Protein AF-A0AAP0C2V9-F1 (afdb_monomer_lite)

Secondary structure (DSSP, 8-state):
-----S-----HHHHHHHHHHHHHTT-HHHHHHHHHHHHHTTPPPPHHHHHHHHHHHHHTT-HHHHHHHHHHHHTT-

InterPro domains:
  IPR002885 Pentatricopeptide repeat [PF01535] (23-43)
  IPR002885 Pentatricopeptide repeat [PF01535] (50-77)
  IPR011990 Tetratricopeptide-like helical domain superfamily [G3DSA:1.25.40.10] (1-77)

Foldseek 3Di:
DDDDDDPDPQALVNLQVVLVVCLVVVVLVVNVVSVVVCLVVVRDHDPVSLVSNLVVCVVVVVVVSNVSSVCSVVVVD

Structure (mmCIF, N/CA/C/O backbone):
data_AF-A0AAP0C2V9-F1
#
_entry.id   AF-A0AAP0C2V9-F1
#
loop_
_atom_site.group_PDB
_atom_site.id
_atom_site.type_symbol
_atom_site.label_atom_id
_atom_site.label_alt_id
_atom_site.label_comp_id
_atom_site.label_asym_id
_atom_site.label_entity_id
_atom_site.label_seq_id
_atom_site.pdbx_PDB_ins_code
_atom_site.Cartn_x
_atom_site.Cartn_y
_atom_site.Cartn_z
_atom_site.occupancy
_atom_site.B_iso_or_equiv
_atom_site.auth_seq_id
_atom_site.auth_comp_id
_atom_site.auth_asym_id
_atom_site.auth_atom_id
_atom_site.pdbx_PDB_model_num
ATOM 1 N N . MET A 1 1 ? 13.310 16.195 0.554 1.00 40.56 1 MET A N 1
ATOM 2 C CA . MET A 1 1 ? 13.584 15.054 -0.344 1.00 40.56 1 MET A CA 1
ATOM 3 C C . MET A 1 1 ? 12.879 15.357 -1.646 1.00 40.56 1 MET A C 1
ATOM 5 O O . MET A 1 1 ? 11.710 15.037 -1.808 1.00 40.56 1 MET A O 1
ATOM 9 N N . ASP A 1 2 ? 13.581 16.079 -2.509 1.00 40.34 2 ASP A N 1
ATOM 10 C CA . ASP A 1 2 ? 13.153 16.445 -3.851 1.00 40.34 2 ASP A CA 1
ATOM 11 C C . ASP A 1 2 ? 13.125 15.198 -4.735 1.00 40.34 2 ASP A C 1
ATOM 13 O O . ASP A 1 2 ? 14.154 14.737 -5.220 1.00 40.34 2 ASP A O 1
ATOM 17 N N . VAL A 1 3 ? 11.942 14.619 -4.923 1.00 52.97 3 VAL A N 1
ATOM 18 C CA . VAL A 1 3 ? 11.712 13.592 -5.944 1.00 52.97 3 VAL A CA 1
ATOM 19 C C . VAL A 1 3 ? 10.463 14.000 -6.712 1.00 52.97 3 VAL A C 1
ATOM 21 O O . VAL A 1 3 ? 9.364 13.559 -6.430 1.00 52.97 3 VAL A O 1
ATOM 24 N N . MET A 1 4 ? 10.636 14.970 -7.606 1.00 53.22 4 MET A N 1
ATOM 25 C CA . MET A 1 4 ? 9.671 15.382 -8.636 1.00 53.22 4 MET A CA 1
ATOM 26 C C . MET A 1 4 ? 10.369 16.416 -9.524 1.00 53.22 4 MET A C 1
ATOM 28 O O . MET A 1 4 ? 10.029 17.595 -9.551 1.00 53.22 4 MET A O 1
ATOM 32 N N . ARG A 1 5 ? 11.411 15.990 -10.234 1.00 56.69 5 ARG A N 1
ATOM 33 C CA . ARG A 1 5 ? 11.801 16.657 -11.472 1.00 56.69 5 ARG A CA 1
ATOM 34 C C . ARG A 1 5 ? 12.047 15.585 -12.510 1.00 56.69 5 ARG A C 1
ATOM 36 O O . ARG A 1 5 ? 12.714 14.596 -12.230 1.00 56.69 5 ARG A O 1
ATOM 43 N N . ASP A 1 6 ? 11.497 15.870 -13.676 1.00 42.91 6 ASP A N 1
ATOM 44 C CA . ASP A 1 6 ? 11.520 15.099 -14.907 1.00 42.91 6 ASP A CA 1
ATOM 45 C C . ASP A 1 6 ? 10.365 14.105 -15.081 1.00 42.91 6 ASP A C 1
ATOM 47 O O . ASP A 1 6 ? 10.108 13.242 -14.243 1.00 42.91 6 ASP A O 1
ATOM 51 N N . GLY A 1 7 ? 9.638 14.286 -16.187 1.00 45.59 7 GLY A N 1
ATOM 52 C CA . GLY A 1 7 ? 8.474 13.517 -16.628 1.00 45.59 7 GLY A CA 1
ATOM 53 C C . GLY A 1 7 ? 8.820 12.092 -17.053 1.00 45.59 7 GLY A C 1
ATOM 54 O O . GLY A 1 7 ? 8.427 11.639 -18.126 1.00 45.59 7 GLY A O 1
ATOM 55 N N . PHE A 1 8 ? 9.552 11.378 -16.209 1.00 50.50 8 PHE A N 1
ATOM 56 C CA . PHE A 1 8 ? 9.859 9.978 -16.388 1.00 50.50 8 PHE A CA 1
ATOM 57 C C . PHE A 1 8 ? 8.657 9.170 -15.911 1.00 50.50 8 PHE A C 1
ATOM 59 O O . PHE A 1 8 ? 8.293 9.240 -14.737 1.00 50.50 8 PHE A O 1
ATOM 66 N N . LEU A 1 9 ? 8.027 8.396 -16.802 1.00 50.59 9 LEU A N 1
ATOM 67 C CA . LEU A 1 9 ? 7.122 7.337 -16.359 1.00 50.59 9 LEU A CA 1
ATOM 68 C C . LEU A 1 9 ? 7.918 6.470 -15.372 1.00 50.59 9 LEU A C 1
ATOM 70 O O . LEU A 1 9 ? 8.895 5.843 -15.794 1.00 50.59 9 LEU A O 1
ATOM 74 N N . PRO A 1 10 ? 7.565 6.450 -14.074 1.00 60.00 10 PRO A N 1
ATOM 75 C CA . PRO A 1 10 ? 8.332 5.691 -13.108 1.00 60.00 10 PRO A CA 1
ATOM 76 C C . PRO A 1 10 ? 8.254 4.224 -13.527 1.00 60.00 10 PRO A C 1
ATOM 78 O O . PRO A 1 10 ? 7.169 3.657 -13.683 1.00 60.00 10 PRO A O 1
ATOM 81 N N . LYS A 1 11 ? 9.419 3.629 -13.789 1.00 66.06 11 LYS A N 1
ATOM 82 C CA . LYS A 1 11 ? 9.523 2.212 -14.138 1.00 66.06 11 LYS A CA 1
ATOM 83 C C . LYS A 1 11 ? 8.981 1.381 -12.973 1.00 66.06 11 LYS A C 1
ATOM 85 O O . LYS A 1 11 ? 8.953 1.842 -11.830 1.00 66.06 11 LYS A O 1
ATOM 90 N N . SER A 1 12 ? 8.593 0.133 -13.239 1.00 71.38 12 SER A N 1
ATOM 91 C CA . SER A 1 12 ? 8.084 -0.783 -12.202 1.00 71.38 12 SER A CA 1
ATOM 92 C C . SER A 1 12 ? 9.008 -0.870 -10.977 1.00 71.38 12 SER A C 1
ATOM 94 O O . SER A 1 12 ? 8.537 -0.930 -9.843 1.00 71.38 12 SER A O 1
ATOM 96 N N . SER A 1 13 ? 10.323 -0.781 -11.195 1.00 71.38 13 SER A N 1
ATOM 97 C CA . SER A 1 13 ? 11.360 -0.759 -10.162 1.00 71.38 13 SER A CA 1
ATOM 98 C C . SER A 1 13 ? 11.302 0.467 -9.246 1.00 71.38 13 SER A C 1
ATOM 100 O O . SER A 1 13 ? 11.494 0.334 -8.036 1.00 71.38 13 SER A O 1
ATOM 102 N N . ASP A 1 14 ? 11.016 1.652 -9.788 1.00 80.00 14 ASP A N 1
ATOM 103 C CA . ASP A 1 14 ? 10.924 2.885 -9.002 1.00 80.00 14 ASP A CA 1
ATOM 104 C C . ASP A 1 14 ? 9.646 2.916 -8.170 1.00 80.00 14 ASP A C 1
ATOM 106 O O . ASP A 1 14 ? 9.697 3.240 -6.983 1.00 80.00 14 ASP A O 1
ATOM 110 N N . LEU A 1 15 ? 8.526 2.481 -8.757 1.00 81.44 15 LEU A N 1
ATOM 111 C CA . LEU A 1 15 ? 7.257 2.333 -8.043 1.00 81.44 15 LEU A CA 1
ATOM 112 C C . LEU A 1 15 ? 7.375 1.306 -6.916 1.00 81.44 15 LEU A C 1
ATOM 114 O O . LEU A 1 15 ? 6.987 1.586 -5.788 1.00 81.44 15 LEU A O 1
ATOM 118 N N . SER A 1 16 ? 7.991 0.153 -7.188 1.00 79.62 16 SER A N 1
ATOM 119 C CA . SER A 1 16 ? 8.292 -0.875 -6.186 1.00 79.62 16 SER A CA 1
ATOM 120 C C . SER A 1 16 ? 9.125 -0.327 -5.026 1.00 79.62 16 SER A C 1
ATOM 122 O O . SER A 1 16 ? 8.780 -0.529 -3.859 1.00 79.62 16 SER A O 1
ATOM 124 N N . ARG A 1 17 ? 10.212 0.398 -5.320 1.00 83.81 17 ARG A N 1
ATOM 125 C CA . ARG A 1 17 ? 11.072 1.003 -4.294 1.00 83.81 17 ARG A CA 1
ATOM 126 C C . ARG A 1 17 ? 10.300 2.012 -3.449 1.00 83.81 17 ARG A C 1
ATOM 128 O O . ARG A 1 17 ? 10.361 1.946 -2.224 1.00 83.81 17 ARG A O 1
ATOM 135 N N . TYR A 1 18 ? 9.539 2.892 -4.094 1.00 83.81 18 TYR A N 1
ATOM 136 C CA . TYR A 1 18 ? 8.728 3.888 -3.405 1.00 83.81 18 TYR A CA 1
ATOM 137 C C . TYR A 1 18 ? 7.653 3.228 -2.533 1.00 83.81 18 TYR A C 1
ATOM 139 O O . TYR A 1 18 ? 7.482 3.598 -1.373 1.00 83.81 18 TYR A O 1
ATOM 147 N N . LEU A 1 19 ? 6.978 2.192 -3.035 1.00 85.19 19 LEU A N 1
ATOM 148 C CA . LEU A 1 19 ? 5.995 1.425 -2.274 1.00 85.19 19 LEU A CA 1
ATOM 149 C C . LEU A 1 19 ? 6.631 0.751 -1.053 1.00 85.19 19 LEU A C 1
ATOM 151 O O . LEU A 1 19 ? 6.087 0.834 0.046 1.00 85.19 19 LEU A O 1
ATOM 155 N N . THR A 1 20 ? 7.799 0.125 -1.237 1.00 84.31 20 THR A N 1
ATOM 156 C CA . THR A 1 20 ? 8.576 -0.500 -0.154 1.00 84.31 20 THR A CA 1
ATOM 157 C C . THR A 1 20 ? 8.867 0.517 0.938 1.00 84.31 20 THR A C 1
ATOM 159 O O . THR A 1 20 ? 8.575 0.277 2.104 1.00 84.31 20 THR A O 1
ATOM 162 N N . GLU A 1 21 ? 9.406 1.672 0.552 1.00 87.94 21 GLU A N 1
ATOM 163 C CA . GLU A 1 21 ? 9.797 2.723 1.481 1.00 87.94 21 GLU A CA 1
ATOM 164 C C . GLU A 1 21 ? 8.592 3.266 2.259 1.00 87.94 21 GLU A C 1
ATOM 166 O O . GLU A 1 21 ? 8.670 3.454 3.472 1.00 87.94 21 GLU A O 1
ATOM 171 N N . ASN A 1 22 ? 7.458 3.476 1.585 1.00 87.12 22 ASN A N 1
ATOM 172 C CA . ASN A 1 22 ? 6.228 3.918 2.238 1.00 87.12 22 ASN A CA 1
ATOM 173 C C . ASN A 1 22 ? 5.663 2.855 3.187 1.00 87.12 22 ASN A C 1
ATOM 175 O O . ASN A 1 22 ? 5.289 3.203 4.305 1.00 87.12 22 ASN A O 1
ATOM 179 N N . CYS A 1 23 ? 5.679 1.573 2.806 1.00 86.12 23 CYS A N 1
ATOM 180 C CA . CYS A 1 23 ? 5.286 0.474 3.693 1.00 86.12 23 CYS A CA 1
ATOM 181 C C . CYS A 1 23 ? 6.175 0.421 4.942 1.00 86.12 23 CYS A C 1
ATOM 183 O O . CYS A 1 23 ? 5.663 0.350 6.057 1.00 86.12 23 CYS A O 1
ATOM 185 N N . SER A 1 24 ? 7.499 0.523 4.778 1.00 85.12 24 SER A N 1
ATOM 186 C CA . SER A 1 24 ? 8.449 0.545 5.899 1.00 85.12 24 SER A CA 1
ATOM 187 C C . SER A 1 24 ? 8.267 1.758 6.811 1.00 85.12 24 SER A C 1
ATOM 189 O O . SER A 1 24 ? 8.506 1.661 8.010 1.00 85.12 24 SER A O 1
ATOM 191 N N . LYS A 1 25 ? 7.824 2.894 6.263 1.00 88.12 25 LYS A N 1
ATOM 192 C CA . LYS A 1 25 ? 7.533 4.119 7.022 1.00 88.12 25 LYS A CA 1
ATOM 193 C C . LYS A 1 25 ? 6.101 4.171 7.572 1.00 88.12 25 LYS A C 1
ATOM 195 O O . LYS A 1 25 ? 5.736 5.173 8.178 1.00 88.12 25 LYS A O 1
ATOM 200 N N . GLY A 1 26 ? 5.285 3.136 7.355 1.00 85.75 26 GLY A N 1
ATOM 201 C CA . GLY A 1 26 ? 3.881 3.101 7.779 1.00 85.75 26 GLY A CA 1
ATOM 202 C C . GLY A 1 26 ? 2.979 4.113 7.059 1.00 85.75 26 GLY A C 1
ATOM 203 O O . GLY A 1 26 ? 1.891 4.423 7.539 1.00 85.75 26 GLY A O 1
ATOM 204 N N . ARG A 1 27 ? 3.415 4.640 5.911 1.00 89.31 27 ARG A N 1
ATOM 205 C CA . ARG A 1 27 ? 2.648 5.566 5.067 1.00 89.31 27 ARG A CA 1
ATOM 206 C C . ARG A 1 27 ? 1.717 4.786 4.147 1.00 89.31 27 ARG A C 1
ATOM 208 O O . ARG A 1 27 ? 1.941 4.649 2.946 1.00 89.31 27 ARG A O 1
ATOM 215 N N . TRP A 1 28 ? 0.696 4.194 4.759 1.00 87.25 28 TRP A N 1
ATOM 216 C CA . TRP A 1 28 ? -0.220 3.270 4.090 1.00 87.25 28 TRP A CA 1
ATOM 217 C C . TRP A 1 28 ? -1.103 3.949 3.049 1.00 87.25 28 TRP A C 1
ATOM 219 O O . TRP A 1 28 ? -1.437 3.318 2.051 1.00 87.25 28 TRP A O 1
ATOM 229 N N . LYS A 1 29 ? -1.458 5.223 3.250 1.00 87.50 29 LYS A N 1
ATOM 230 C CA . LYS A 1 29 ? -2.292 5.978 2.311 1.00 87.50 29 LYS A CA 1
ATOM 231 C C . LYS A 1 29 ? -1.570 6.159 0.976 1.00 87.50 29 LYS A C 1
ATOM 233 O O . LYS A 1 29 ? -2.061 5.683 -0.042 1.00 87.50 29 LYS A O 1
ATOM 238 N N . GLU A 1 30 ? -0.359 6.709 1.009 1.00 86.75 30 GLU A N 1
ATOM 239 C CA . GLU A 1 30 ? 0.482 6.885 -0.174 1.00 86.75 30 GLU A CA 1
ATOM 240 C C . GLU A 1 30 ? 0.825 5.539 -0.823 1.00 86.75 30 GLU A C 1
ATOM 242 O O . GLU A 1 30 ? 0.809 5.419 -2.045 1.00 86.75 30 GLU A O 1
ATOM 247 N N . ALA A 1 31 ? 1.097 4.503 -0.019 1.00 87.75 31 ALA A N 1
ATOM 248 C CA . ALA A 1 31 ? 1.328 3.159 -0.540 1.00 87.75 31 ALA A CA 1
ATOM 249 C C . ALA A 1 31 ? 0.085 2.587 -1.248 1.00 87.75 31 ALA A C 1
ATOM 251 O O . ALA A 1 31 ? 0.218 1.919 -2.267 1.00 87.75 31 ALA A O 1
ATOM 252 N N . THR A 1 32 ? -1.118 2.865 -0.747 1.00 86.38 32 THR A N 1
ATOM 253 C CA . THR A 1 32 ? -2.372 2.390 -1.350 1.00 86.38 32 THR A CA 1
ATOM 254 C C . THR A 1 32 ? -2.694 3.136 -2.643 1.00 86.38 32 THR A C 1
ATOM 256 O O . THR A 1 32 ? -3.059 2.496 -3.623 1.00 86.38 32 THR A O 1
ATOM 259 N N . GLU A 1 33 ? -2.492 4.455 -2.697 1.00 87.44 33 GLU A N 1
ATOM 260 C CA . GLU A 1 33 ? -2.666 5.241 -3.932 1.00 87.44 33 GLU A CA 1
ATOM 261 C C . GLU A 1 33 ? -1.691 4.792 -5.030 1.00 87.44 33 GLU A C 1
ATOM 263 O O . GLU A 1 33 ? -2.070 4.619 -6.190 1.00 87.44 33 GLU A O 1
ATOM 268 N N . LEU A 1 34 ? -0.430 4.537 -4.665 1.00 84.44 34 LEU A N 1
ATOM 269 C CA . LEU A 1 34 ? 0.561 4.028 -5.611 1.00 84.44 34 LEU A CA 1
ATOM 270 C C . LEU A 1 34 ? 0.232 2.606 -6.071 1.00 84.44 34 LEU A C 1
ATOM 272 O O . LEU A 1 34 ? 0.459 2.265 -7.234 1.00 84.44 34 LEU A O 1
ATOM 276 N N . LEU A 1 35 ? -0.290 1.779 -5.156 1.00 83.94 35 LEU A N 1
ATOM 277 C CA . LEU A 1 35 ? -0.779 0.454 -5.490 1.00 83.94 35 LEU A CA 1
ATOM 278 C C . LEU A 1 35 ? -1.868 0.588 -6.553 1.00 83.94 35 LEU A C 1
ATOM 280 O O . LEU A 1 35 ? -1.706 0.009 -7.617 1.00 83.94 35 LEU A O 1
ATOM 284 N N . ASP A 1 36 ? -2.894 1.405 -6.339 1.00 83.94 36 ASP A N 1
ATOM 285 C CA . ASP A 1 36 ? -4.005 1.566 -7.283 1.00 83.94 36 ASP A CA 1
ATOM 286 C C . ASP A 1 36 ? -3.546 2.015 -8.684 1.00 83.94 36 ASP A C 1
ATOM 288 O O . ASP A 1 36 ? -3.949 1.450 -9.698 1.00 83.94 36 ASP A O 1
ATOM 292 N N . LEU A 1 37 ? -2.564 2.918 -8.759 1.00 83.25 37 LEU A N 1
ATOM 293 C CA . LEU A 1 37 ? -1.914 3.290 -10.024 1.00 83.25 37 LEU A CA 1
ATOM 294 C C . LEU A 1 37 ? -1.203 2.117 -10.712 1.00 83.25 37 LEU A C 1
ATOM 296 O O . LEU A 1 37 ? -1.252 1.973 -11.934 1.00 83.25 37 LEU A O 1
ATOM 300 N N . THR A 1 38 ? -0.499 1.279 -9.949 1.00 79.50 38 THR A N 1
ATOM 301 C CA . THR A 1 38 ? 0.165 0.085 -10.505 1.00 79.50 38 THR A CA 1
ATOM 302 C C . THR A 1 38 ? -0.849 -0.981 -10.902 1.00 79.50 38 THR A C 1
ATOM 304 O O . THR A 1 38 ? -0.641 -1.699 -11.879 1.00 79.50 38 THR A O 1
ATOM 307 N N . LEU A 1 39 ? -1.969 -1.043 -10.181 1.00 76.88 39 LEU A N 1
ATOM 308 C CA . LEU A 1 39 ? -3.093 -1.919 -10.442 1.00 76.88 39 LEU A CA 1
ATOM 309 C C . LEU A 1 39 ? -3.779 -1.534 -11.763 1.00 76.88 39 LEU A C 1
ATOM 311 O O . LEU A 1 39 ? -4.031 -2.416 -12.585 1.00 76.88 39 LEU A O 1
ATOM 315 N N . ASP A 1 40 ? -4.031 -0.249 -11.986 1.00 81.94 40 ASP A N 1
ATOM 316 C CA . ASP A 1 40 ? -4.600 0.288 -13.226 1.00 81.94 40 ASP A CA 1
ATOM 317 C C . ASP A 1 40 ? -3.678 0.031 -14.429 1.00 81.94 40 ASP A C 1
ATOM 319 O O . ASP A 1 40 ? -4.097 -0.473 -15.468 1.00 81.94 40 ASP A O 1
ATOM 323 N N . LYS A 1 41 ? -2.370 0.243 -14.245 1.00 76.88 41 LYS A N 1
ATOM 324 C CA . LYS A 1 41 ? -1.363 0.058 -15.302 1.00 76.88 41 LYS A CA 1
ATOM 325 C C . LYS A 1 41 ? -0.913 -1.390 -15.524 1.00 76.88 41 LYS A C 1
ATOM 327 O O . LYS A 1 41 ? -0.052 -1.626 -16.370 1.00 76.88 41 LYS A O 1
ATOM 332 N N . GLY A 1 42 ? -1.424 -2.353 -14.754 1.00 75.12 42 GLY A N 1
ATOM 333 C CA . GLY A 1 42 ? -1.002 -3.759 -14.833 1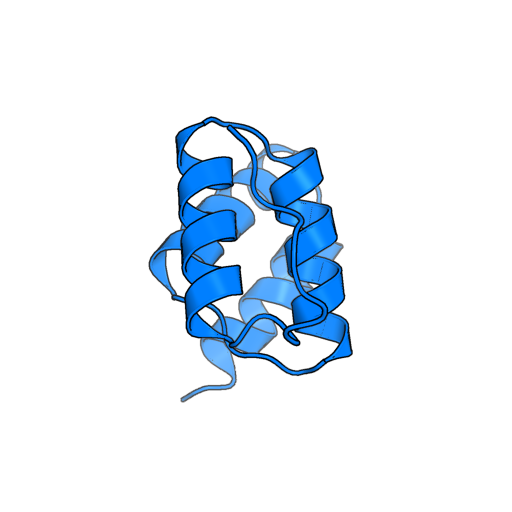.00 75.12 42 GLY A CA 1
ATOM 334 C C . GLY A 1 42 ? 0.470 -3.996 -14.461 1.00 75.12 42 GLY A C 1
ATOM 335 O O . GLY A 1 42 ? 1.073 -4.973 -14.898 1.00 75.12 42 GLY A O 1
ATOM 336 N N . ILE A 1 43 ? 1.067 -3.102 -13.671 1.00 77.44 43 ILE A N 1
ATOM 337 C CA . ILE A 1 43 ? 2.478 -3.162 -13.289 1.00 77.44 43 ILE A CA 1
ATOM 338 C C . ILE A 1 43 ? 2.661 -4.140 -12.131 1.00 77.44 43 ILE A C 1
ATOM 340 O O . ILE A 1 43 ? 1.984 -4.063 -11.106 1.00 77.44 43 ILE A O 1
ATOM 344 N N . LEU A 1 44 ? 3.640 -5.031 -12.276 1.00 73.19 44 LEU A N 1
ATOM 345 C CA . LEU A 1 44 ? 4.033 -5.945 -11.217 1.00 73.19 44 LEU A CA 1
ATOM 346 C C . LEU A 1 44 ? 4.876 -5.241 -10.154 1.00 73.19 44 LEU A C 1
ATOM 348 O O . LEU A 1 44 ? 5.917 -4.654 -10.458 1.00 73.19 44 LEU A O 1
ATOM 352 N N . LEU A 1 45 ? 4.445 -5.351 -8.902 1.00 77.81 45 LEU A N 1
ATOM 353 C CA . LEU A 1 45 ? 5.189 -4.881 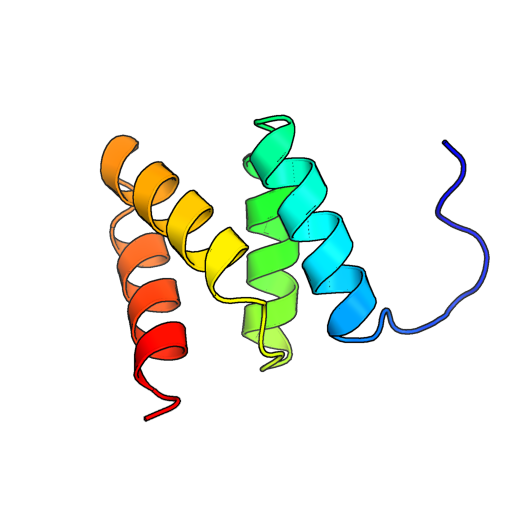-7.740 1.00 77.81 45 LEU A CA 1
ATOM 354 C C . LEU A 1 45 ? 5.905 -6.034 -7.039 1.00 77.81 45 LEU A C 1
ATOM 356 O O . LEU A 1 45 ? 5.544 -7.202 -7.181 1.00 77.81 45 LEU A O 1
ATOM 360 N N . ASN A 1 46 ? 6.921 -5.690 -6.252 1.00 77.69 46 ASN A N 1
ATOM 361 C CA . ASN A 1 46 ? 7.706 -6.668 -5.518 1.00 77.69 46 ASN A CA 1
ATOM 362 C C . ASN A 1 46 ? 6.872 -7.373 -4.430 1.00 77.69 46 ASN A C 1
ATOM 364 O 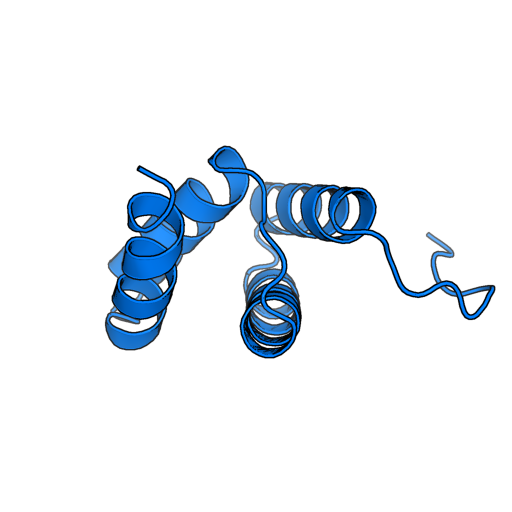O . ASN A 1 46 ? 6.120 -6.734 -3.687 1.00 77.69 46 ASN A O 1
ATOM 368 N N . SER A 1 47 ? 7.054 -8.691 -4.294 1.00 79.38 47 SER A N 1
ATOM 369 C CA . SER A 1 47 ? 6.259 -9.539 -3.395 1.00 79.38 47 SER A CA 1
ATOM 370 C C . SER A 1 47 ? 6.315 -9.076 -1.937 1.00 79.38 47 SER A C 1
ATOM 372 O O . SER A 1 47 ? 5.311 -9.144 -1.233 1.00 79.38 47 SER A O 1
ATOM 374 N N . SER A 1 48 ? 7.463 -8.575 -1.475 1.00 80.62 48 SER A N 1
ATOM 375 C CA . SER A 1 48 ? 7.666 -8.138 -0.086 1.00 80.62 48 SER A CA 1
ATOM 376 C C . SER A 1 48 ? 6.739 -6.982 0.310 1.00 80.62 48 SER A C 1
ATOM 378 O O . SER A 1 48 ? 6.184 -6.952 1.414 1.00 80.62 48 SER A O 1
ATOM 380 N N . CYS A 1 49 ? 6.536 -6.034 -0.605 1.00 78.94 49 CYS A N 1
ATOM 381 C CA . CYS A 1 49 ? 5.688 -4.865 -0.381 1.00 78.94 49 CYS A CA 1
ATOM 382 C C . CYS A 1 49 ? 4.216 -5.266 -0.444 1.00 78.94 49 CYS A C 1
ATOM 384 O O . CYS A 1 49 ? 3.430 -4.867 0.413 1.00 78.94 49 CYS A O 1
ATOM 386 N N . CYS A 1 50 ? 3.865 -6.117 -1.414 1.00 84.19 50 CYS A N 1
ATOM 387 C CA . CYS A 1 50 ? 2.524 -6.670 -1.537 1.00 84.19 50 CYS A CA 1
ATOM 388 C C . CYS A 1 50 ? 2.118 -7.432 -0.269 1.00 84.19 50 CYS A C 1
ATOM 390 O O . CYS A 1 50 ? 1.028 -7.207 0.242 1.00 84.19 50 CYS A O 1
ATOM 392 N N . CYS A 1 51 ? 2.997 -8.260 0.305 1.00 86.38 51 CYS A N 1
ATOM 393 C CA . CYS A 1 51 ? 2.722 -8.948 1.571 1.00 86.38 51 CYS A CA 1
ATOM 3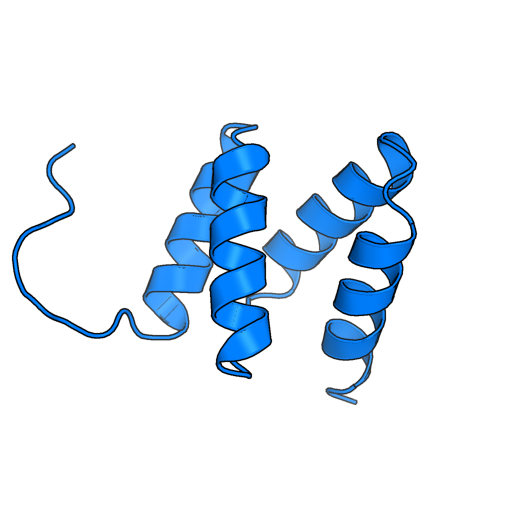94 C C . CYS A 1 51 ? 2.462 -7.969 2.728 1.00 86.38 51 CYS A C 1
ATOM 396 O O . CYS A 1 51 ? 1.532 -8.172 3.510 1.00 86.38 51 CYS A O 1
ATOM 398 N N . SER A 1 52 ? 3.247 -6.889 2.821 1.00 88.44 52 SER A N 1
ATOM 399 C CA . SER A 1 52 ? 3.067 -5.855 3.852 1.00 88.44 52 SER A CA 1
ATOM 400 C C . SER A 1 52 ? 1.712 -5.151 3.730 1.00 88.44 52 SER A C 1
ATOM 402 O O . SER A 1 52 ? 0.996 -5.023 4.725 1.00 88.44 52 SER A O 1
ATOM 404 N N . LEU A 1 53 ? 1.334 -4.752 2.510 1.00 87.50 53 LEU A N 1
ATOM 405 C CA . LEU A 1 53 ? 0.040 -4.128 2.221 1.00 87.50 53 LEU A CA 1
ATOM 406 C C . LEU A 1 53 ? -1.124 -5.083 2.453 1.00 87.50 53 LEU A C 1
ATOM 408 O O . LEU A 1 53 ? -2.112 -4.700 3.064 1.00 87.50 53 LEU A O 1
ATOM 412 N N . LEU A 1 54 ? -0.993 -6.339 2.038 1.00 88.94 54 LEU A N 1
ATOM 413 C CA . LEU A 1 54 ? -2.027 -7.351 2.221 1.00 88.94 54 LEU A CA 1
ATOM 414 C C . LEU A 1 54 ? -2.295 -7.595 3.710 1.00 88.94 54 LEU A C 1
ATOM 416 O O . LEU A 1 54 ? -3.445 -7.597 4.139 1.00 88.94 54 LEU A O 1
ATOM 420 N N . ASN A 1 55 ? -1.241 -7.693 4.524 1.00 89.56 55 ASN A N 1
ATOM 421 C CA . ASN A 1 55 ? -1.373 -7.772 5.977 1.00 89.56 55 ASN A CA 1
ATOM 422 C C . ASN A 1 55 ? -2.010 -6.504 6.574 1.00 89.56 55 ASN A C 1
ATOM 424 O O . ASN A 1 55 ? -2.861 -6.610 7.455 1.00 89.56 55 ASN A O 1
ATOM 428 N N . HIS A 1 56 ? -1.636 -5.314 6.094 1.00 90.06 56 HIS A N 1
ATOM 429 C CA . HIS A 1 56 ? -2.269 -4.063 6.516 1.00 90.06 56 HIS A CA 1
ATOM 430 C C . HIS A 1 56 ? -3.766 -4.044 6.170 1.00 90.06 56 HIS A C 1
ATOM 432 O O . HIS A 1 56 ? -4.588 -3.767 7.041 1.00 90.06 56 HIS A O 1
ATOM 438 N N . PHE A 1 57 ? -4.141 -4.393 4.942 1.00 90.00 57 PHE A N 1
ATOM 439 C CA . PHE A 1 57 ? -5.532 -4.424 4.504 1.00 90.00 57 PHE A CA 1
ATOM 440 C C . PHE A 1 57 ? -6.362 -5.425 5.308 1.00 90.00 57 PHE A C 1
ATOM 442 O O . PHE A 1 57 ? -7.421 -5.059 5.812 1.00 90.00 57 PHE A O 1
ATOM 449 N N . CYS A 1 58 ? -5.850 -6.640 5.532 1.00 89.69 58 CYS A N 1
ATOM 450 C CA . CYS A 1 58 ? -6.517 -7.633 6.376 1.00 89.69 58 CYS A CA 1
ATOM 451 C C . CYS A 1 58 ? -6.750 -7.118 7.803 1.00 89.69 58 CYS A C 1
ATOM 453 O O . CYS A 1 58 ? -7.840 -7.280 8.343 1.00 89.69 58 CYS A O 1
ATOM 455 N N . LYS A 1 59 ? -5.752 -6.459 8.408 1.00 89.88 59 LYS A N 1
ATOM 456 C CA . LYS A 1 59 ? -5.866 -5.912 9.771 1.00 89.88 59 LYS A CA 1
ATOM 457 C C . LYS A 1 59 ? -6.858 -4.755 9.885 1.00 89.88 59 LYS A C 1
ATOM 459 O O . LYS A 1 59 ? -7.428 -4.569 10.952 1.00 89.88 59 LYS A O 1
ATOM 464 N N . ASN A 1 60 ? -7.061 -3.996 8.811 1.00 88.94 60 ASN A N 1
ATOM 465 C CA . ASN A 1 60 ? -7.992 -2.866 8.780 1.00 88.94 60 ASN A CA 1
ATOM 466 C C . ASN A 1 60 ? -9.377 -3.237 8.225 1.00 88.94 60 ASN A C 1
ATOM 468 O O . ASN A 1 60 ? -10.208 -2.356 8.033 1.00 88.94 60 ASN A O 1
ATOM 472 N N . GLY A 1 61 ? -9.635 -4.520 7.942 1.00 89.06 61 GLY A N 1
ATOM 473 C CA . GLY A 1 61 ? -10.909 -4.969 7.371 1.00 89.06 61 GLY A CA 1
ATOM 474 C C . GLY A 1 61 ? -11.123 -4.562 5.907 1.00 89.06 61 GLY A C 1
ATOM 475 O O . GLY A 1 61 ? -12.234 -4.672 5.398 1.00 89.06 61 GLY A O 1
ATOM 476 N N . LEU A 1 62 ? -10.072 -4.127 5.207 1.00 87.81 62 LEU A N 1
ATOM 477 C CA . LEU A 1 62 ? -10.104 -3.723 3.798 1.00 87.81 62 LEU A CA 1
ATOM 478 C C . LEU A 1 62 ? -10.008 -4.954 2.882 1.00 87.81 62 LEU A C 1
ATOM 480 O O . LEU A 1 62 ? -9.056 -5.121 2.115 1.00 87.81 62 LEU A O 1
ATOM 484 N N . LEU A 1 63 ? -10.982 -5.856 3.004 1.00 87.38 63 LEU A N 1
ATOM 485 C CA . LEU A 1 63 ? -10.951 -7.173 2.364 1.00 87.38 63 LEU A CA 1
ATOM 486 C C . LEU A 1 63 ? -10.955 -7.094 0.832 1.00 87.38 63 LEU A C 1
ATOM 488 O O . LEU A 1 63 ? -10.233 -7.861 0.199 1.00 87.38 63 LEU A O 1
ATOM 492 N N . ASP A 1 64 ? -11.682 -6.150 0.232 1.00 86.69 64 ASP A N 1
ATOM 493 C CA . ASP A 1 64 ? -11.720 -5.978 -1.227 1.00 86.69 64 ASP A CA 1
ATOM 494 C C . ASP A 1 64 ? -10.331 -5.677 -1.811 1.00 86.69 64 ASP A C 1
ATOM 496 O O . ASP A 1 64 ? -9.891 -6.324 -2.767 1.00 86.69 64 ASP A O 1
ATOM 500 N N . LEU A 1 65 ? -9.594 -4.757 -1.175 1.00 84.88 65 LEU A N 1
ATOM 501 C CA . LEU A 1 65 ? -8.220 -4.416 -1.553 1.00 84.88 65 LEU A CA 1
ATOM 502 C C . LEU A 1 65 ? -7.270 -5.598 -1.322 1.00 84.88 65 LEU A C 1
ATOM 504 O O . LEU A 1 65 ? -6.437 -5.902 -2.180 1.00 84.88 65 LEU A O 1
ATOM 508 N N . ALA A 1 66 ? -7.418 -6.308 -0.197 1.00 88.06 66 ALA A N 1
ATOM 509 C CA . ALA A 1 66 ? -6.615 -7.490 0.108 1.00 88.06 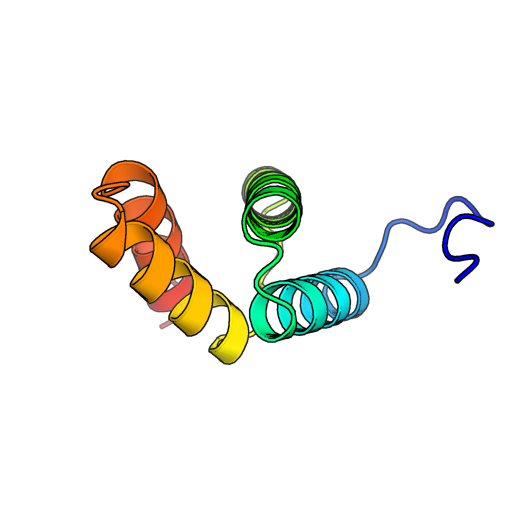66 ALA A CA 1
ATOM 510 C C . ALA A 1 66 ? -6.810 -8.603 -0.935 1.00 88.06 66 ALA A C 1
ATOM 512 O O . ALA A 1 66 ? -5.833 -9.191 -1.399 1.00 88.06 66 ALA A O 1
ATOM 513 N N . ILE A 1 67 ? -8.054 -8.871 -1.343 1.00 86.06 67 ILE A N 1
ATOM 514 C CA . ILE A 1 67 ? -8.389 -9.883 -2.352 1.00 86.06 67 ILE A CA 1
ATOM 515 C C . ILE A 1 67 ? -7.864 -9.464 -3.728 1.00 86.06 67 ILE A C 1
ATOM 517 O O . ILE A 1 67 ? -7.271 -10.287 -4.431 1.00 86.06 67 ILE A O 1
ATOM 521 N N . GLY A 1 68 ? -8.047 -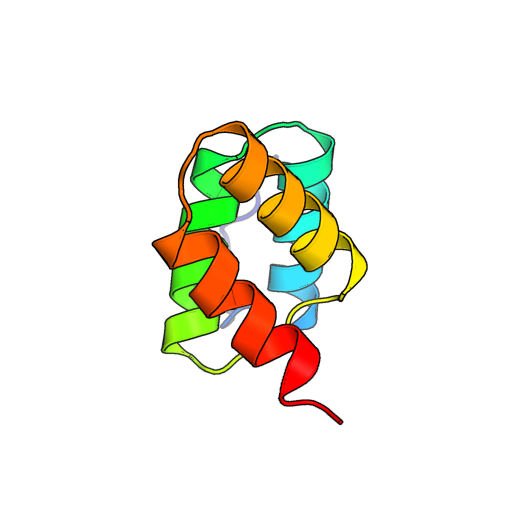8.197 -4.115 1.00 84.12 68 GLY A N 1
ATOM 522 C CA . GLY A 1 68 ? -7.526 -7.660 -5.373 1.00 84.12 68 GLY A CA 1
ATOM 523 C C . GLY A 1 68 ? -6.006 -7.801 -5.475 1.00 84.12 68 GLY A C 1
ATOM 524 O O . GLY A 1 68 ? -5.489 -8.259 -6.496 1.00 84.12 68 GLY A O 1
ATOM 525 N N . LEU A 1 69 ? -5.296 -7.499 -4.386 1.00 83.94 69 LEU A N 1
ATOM 526 C CA . LEU A 1 69 ? -3.848 -7.661 -4.297 1.00 83.94 69 LEU A CA 1
ATOM 527 C C . LEU A 1 69 ? -3.427 -9.137 -4.312 1.00 83.94 69 LEU A C 1
ATOM 529 O O . LEU A 1 69 ? -2.535 -9.512 -5.075 1.00 83.94 69 LEU A O 1
ATOM 533 N N . HIS A 1 70 ? -4.097 -9.992 -3.531 1.00 83.44 70 HIS A N 1
ATOM 534 C CA . HIS A 1 70 ? -3.824 -11.432 -3.480 1.00 83.44 70 HIS A CA 1
ATOM 535 C C . HIS A 1 70 ? -3.912 -12.062 -4.872 1.00 83.44 70 HIS A C 1
ATOM 537 O O . HIS A 1 70 ? -3.018 -12.804 -5.279 1.00 83.44 70 HIS A O 1
ATOM 543 N N . LYS A 1 71 ? -4.976 -11.750 -5.623 1.00 82.38 71 LYS A N 1
ATOM 544 C CA . LYS A 1 71 ? -5.197 -12.288 -6.971 1.00 82.38 71 LYS A CA 1
ATOM 545 C C . LYS A 1 71 ? -4.045 -11.967 -7.919 1.00 82.38 71 LYS A C 1
ATOM 547 O O . LYS A 1 71 ? -3.702 -12.811 -8.737 1.00 82.38 71 LYS A O 1
ATOM 552 N N . ARG A 1 72 ? -3.412 -10.798 -7.792 1.00 75.88 72 ARG A N 1
ATOM 553 C CA . ARG A 1 72 ? -2.264 -10.434 -8.635 1.00 75.88 72 ARG A CA 1
ATOM 554 C C . ARG A 1 72 ? -0.974 -11.104 -8.221 1.00 75.88 72 ARG A C 1
ATOM 556 O O . ARG A 1 72 ? -0.251 -11.575 -9.086 1.00 75.88 72 ARG A O 1
ATOM 563 N N . VAL A 1 73 ? -0.706 -11.181 -6.918 1.00 74.38 73 VAL A N 1
ATOM 564 C CA . VAL A 1 73 ? 0.492 -11.870 -6.415 1.00 74.38 73 VAL A CA 1
ATOM 565 C C . VAL A 1 73 ? 0.440 -13.359 -6.767 1.00 74.38 73 VAL A C 1
ATOM 567 O O . VAL A 1 73 ? 1.463 -13.948 -7.098 1.00 74.38 73 VAL A O 1
ATOM 570 N N . ARG A 1 74 ? -0.754 -13.964 -6.747 1.00 70.81 74 ARG A N 1
ATOM 571 C CA . ARG A 1 74 ? -0.953 -15.389 -7.046 1.00 70.81 74 ARG A CA 1
ATOM 572 C C . ARG A 1 74 ? -1.193 -15.691 -8.530 1.00 70.81 74 ARG A C 1
ATOM 574 O O . ARG A 1 74 ? -0.954 -16.814 -8.949 1.00 70.81 74 ARG A O 1
ATOM 581 N N . GLY A 1 75 ? -1.636 -14.714 -9.322 1.00 61.25 75 GLY A N 1
ATOM 582 C CA . GLY A 1 75 ? -1.824 -14.836 -10.776 1.00 61.25 75 GLY A CA 1
ATOM 583 C C . GLY A 1 75 ? -0.526 -14.844 -11.594 1.00 61.25 75 GLY A C 1
ATOM 584 O O . GLY A 1 75 ? -0.587 -14.843 -12.816 1.00 61.25 75 GLY A O 1
ATOM 585 N N . LEU A 1 76 ? 0.629 -14.828 -10.926 1.00 53.22 76 LEU A N 1
ATOM 586 C CA . LEU A 1 76 ? 1.977 -14.917 -11.500 1.00 53.22 76 LEU A CA 1
ATOM 587 C C . LEU A 1 76 ? 2.575 -16.334 -11.473 1.00 53.22 76 LEU A C 1
ATOM 589 O O . LEU A 1 76 ? 3.767 -16.485 -11.737 1.00 53.22 76 LEU A O 1
ATOM 593 N N . GLY A 1 77 ? 1.783 -17.339 -11.089 1.00 39.97 77 GLY A N 1
ATOM 594 C CA . GLY A 1 77 ? 2.174 -18.751 -11.091 1.00 39.97 77 GLY A CA 1
ATOM 595 C C . GLY A 1 77 ? 1.823 -19.446 -12.394 1.00 39.97 77 GLY A C 1
ATOM 596 O O . GLY A 1 77 ? 0.690 -19.218 -12.874 1.00 39.97 77 GLY A O 1
#

Sequence (77 aa):
MDVMRDGFLPKSSDLSRYLTENCSKGRWKEATELLDLTLDKGILLNSSCCCSLLNHFCKNGLLDLAIGLHKRVRGLG

Radius of gyration: 12.38 Å; chains: 1; bounding box: 25×35×26 Å

pLDDT: mean 77.62, std 13.82, range [39.97, 90.06]

Organism: NCBI:txid2320716